Protein AF-A0A7D3XJQ1-F1 (afdb_monomer)

Nearest PDB structures (foldseek):
  5xg2-assembly1_A  TM=2.281E-01  e=7.716E+00  Pyrococcus yayanosii CH1

Organism: NCBI:txid2590900

Foldseek 3Di:
DDDDAVVNLLVVCVVVVLAPLSVLLSVLVVLVVCLVVVVPDDPVCVVCNVVSVVVNVVSQVVNVVVQVVL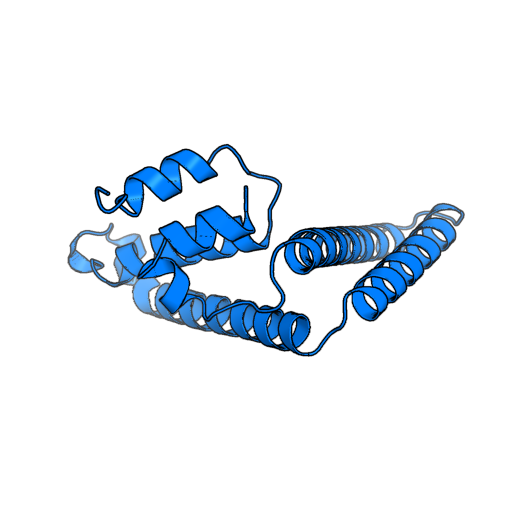LPDALVNLVVVLVVLVVVLVVLVPDDDDPVSVVVNVVSVVVSSVSVNSSLLCVQDNGDDGSVVCNVVVVVVVSSVD

Mean predicted aligned error: 6.68 Å

Sequence (146 aa):
MGKIKFDEVIKLFSTYNDRFLVHHLLEYAELKEKVERANEQSFYFQMGLENHKKRLRVMKLTFEKTRRYFNHSTLDDLISKSASIKETMEIKKAGEFNMISRISYYFLKSDFLYHKQLIKLKSKTSELQSIDYYLEHPEELLKIIE

pLDDT: mean 86.26, std 12.9, range [36.31, 97.81]

Solvent-accessible surface area (backbone atoms only — not compar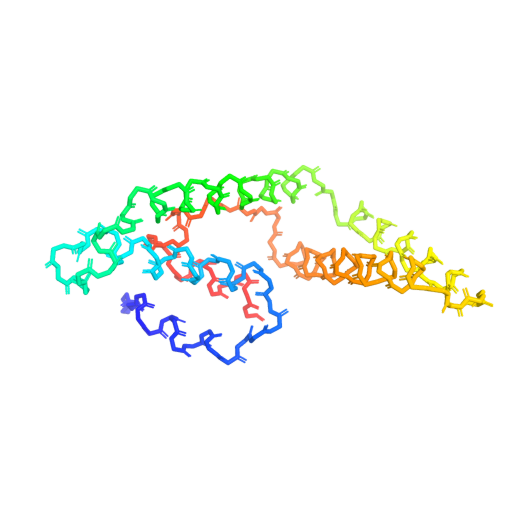able to full-atom values): 8376 Å² total; per-residue (Å²): 133,83,83,80,51,69,70,59,52,50,61,66,46,71,78,50,81,88,38,68,69,59,51,52,53,49,55,47,49,57,52,48,53,50,62,76,43,34,91,81,46,56,70,69,54,50,76,38,41,69,60,52,54,50,49,50,51,50,52,53,52,53,51,52,51,51,30,52,52,50,50,74,46,54,64,66,56,38,50,53,50,30,50,55,43,49,53,55,48,53,58,59,65,76,49,85,79,46,73,68,53,49,53,53,46,52,53,47,51,51,52,33,52,51,34,52,50,50,42,61,34,50,78,67,35,80,65,62,75,57,77,66,54,39,70,79,37,50,71,63,49,47,72,54,64,112

Structure (mmCIF, N/CA/C/O backbone):
data_AF-A0A7D3XJQ1-F1
#
_entry.id   AF-A0A7D3XJQ1-F1
#
loop_
_atom_site.group_PDB
_atom_site.id
_atom_site.type_symbol
_atom_site.label_atom_id
_atom_site.label_alt_id
_atom_site.label_comp_id
_atom_site.label_asym_id
_atom_site.label_entity_id
_atom_site.label_seq_id
_atom_site.pdbx_PDB_ins_code
_atom_site.Cartn_x
_atom_site.Cartn_y
_atom_site.Cartn_z
_atom_site.occupancy
_atom_site.B_iso_or_equiv
_atom_site.auth_seq_id
_atom_site.auth_comp_id
_atom_site.auth_asym_id
_atom_site.auth_atom_id
_atom_site.pdbx_PDB_model_num
ATOM 1 N N . MET A 1 1 ? -17.386 -21.685 8.317 1.00 36.31 1 MET A N 1
ATOM 2 C CA . MET A 1 1 ? -16.050 -21.049 8.351 1.00 36.31 1 MET A CA 1
ATOM 3 C C . MET A 1 1 ? -16.085 -19.969 9.418 1.00 36.31 1 MET A C 1
ATOM 5 O O . MET A 1 1 ? -16.971 -19.127 9.357 1.00 36.31 1 MET A O 1
ATOM 9 N N . GLY A 1 2 ? -15.240 -20.065 10.447 1.00 46.22 2 GLY A N 1
ATOM 10 C CA . GLY A 1 2 ? -15.196 -19.068 11.522 1.00 46.22 2 GLY A CA 1
ATOM 11 C C . GLY A 1 2 ? -14.669 -17.735 10.993 1.00 46.22 2 GLY A C 1
ATOM 12 O O . GLY A 1 2 ? -13.713 -17.732 10.222 1.00 46.22 2 GLY A O 1
ATOM 13 N N . LYS A 1 3 ? -15.310 -16.620 11.366 1.00 45.84 3 LYS A N 1
ATOM 14 C CA . LYS A 1 3 ? -14.809 -15.275 11.058 1.00 45.84 3 LYS A CA 1
ATOM 15 C C . LYS A 1 3 ? -13.463 -15.094 11.757 1.00 45.84 3 LYS A C 1
ATOM 17 O O . LYS A 1 3 ? -13.418 -15.130 12.985 1.00 45.84 3 LYS A O 1
ATOM 22 N N . ILE A 1 4 ? -12.399 -14.923 10.981 1.00 54.34 4 ILE A N 1
ATOM 23 C CA . ILE A 1 4 ? -11.072 -14.596 11.504 1.00 54.34 4 ILE A CA 1
ATOM 24 C C . ILE A 1 4 ? -11.160 -13.194 12.112 1.00 54.34 4 ILE A C 1
ATOM 26 O O . ILE A 1 4 ? -11.686 -12.273 11.481 1.00 54.34 4 ILE A O 1
ATOM 30 N N . LYS A 1 5 ? -10.693 -13.024 13.351 1.00 66.69 5 LYS A N 1
ATOM 31 C CA . LYS A 1 5 ? -10.684 -11.701 13.992 1.00 66.69 5 LYS A CA 1
ATOM 32 C C . LYS A 1 5 ? -9.538 -10.862 13.434 1.00 66.69 5 LYS A C 1
ATOM 34 O O . LYS A 1 5 ? -8.463 -11.384 13.153 1.00 66.69 5 LYS A O 1
ATOM 39 N N . PHE A 1 6 ? -9.737 -9.550 13.334 1.00 61.53 6 PHE A N 1
ATOM 40 C CA . PHE A 1 6 ? -8.711 -8.624 12.846 1.00 61.53 6 PHE A CA 1
ATOM 41 C C . PHE A 1 6 ? -7.379 -8.744 13.623 1.00 61.53 6 PHE A C 1
ATOM 43 O O . PHE A 1 6 ? -6.303 -8.687 13.037 1.00 61.53 6 PHE A O 1
ATOM 50 N N . ASP A 1 7 ? -7.437 -9.058 14.918 1.00 63.66 7 ASP A N 1
ATOM 51 C CA . ASP A 1 7 ? -6.250 -9.295 15.755 1.00 63.66 7 ASP A CA 1
ATOM 52 C C . ASP A 1 7 ? -5.437 -10.535 15.343 1.00 63.66 7 ASP A C 1
ATOM 54 O O . ASP A 1 7 ? -4.209 -10.561 15.453 1.00 63.66 7 ASP A O 1
ATOM 58 N N . GLU A 1 8 ? -6.106 -11.581 14.851 1.00 64.50 8 GLU A N 1
ATOM 59 C CA . GLU A 1 8 ? -5.455 -12.793 14.334 1.00 64.50 8 GLU A CA 1
ATOM 60 C C . GLU A 1 8 ? -4.768 -12.502 12.993 1.00 64.50 8 GLU A C 1
ATOM 62 O O . GLU A 1 8 ? -3.682 -13.012 12.713 1.00 64.50 8 GLU A O 1
ATOM 67 N N . VAL A 1 9 ? -5.360 -11.599 12.213 1.00 62.81 9 VAL A N 1
ATOM 68 C CA . VAL A 1 9 ? -4.862 -11.108 10.924 1.00 62.81 9 VAL A CA 1
ATOM 69 C C . VAL A 1 9 ? -3.619 -10.230 11.130 1.00 62.81 9 VAL A C 1
ATOM 71 O O . VAL A 1 9 ? -2.608 -10.430 10.457 1.00 62.81 9 VAL A O 1
ATOM 74 N N . ILE A 1 10 ? -3.623 -9.340 12.131 1.00 62.72 10 ILE A N 1
ATOM 75 C CA . ILE A 1 10 ? -2.442 -8.550 12.533 1.00 62.72 10 ILE A CA 1
ATOM 76 C C . ILE A 1 10 ? -1.269 -9.468 12.907 1.00 62.72 10 ILE A C 1
ATOM 78 O O . ILE A 1 10 ? -0.142 -9.257 12.446 1.00 62.72 10 ILE A O 1
ATOM 82 N N . LYS A 1 11 ? -1.518 -10.515 13.709 1.00 65.00 11 LYS A N 1
ATOM 83 C CA . LYS A 1 11 ? -0.477 -11.485 14.095 1.00 65.00 11 LYS A CA 1
ATOM 84 C C . LYS A 1 11 ? 0.103 -12.216 12.886 1.00 65.00 11 LYS A C 1
ATOM 86 O O . LYS A 1 11 ? 1.326 -12.277 12.768 1.00 65.00 11 LYS A O 1
ATOM 91 N N . LEU A 1 12 ? -0.745 -12.695 11.973 1.00 61.16 12 LEU A N 1
ATOM 92 C CA . LEU A 1 12 ? -0.331 -13.338 10.717 1.00 61.16 12 LEU A CA 1
ATOM 93 C C . LEU A 1 12 ? 0.512 -12.416 9.821 1.00 61.16 12 LEU A C 1
ATOM 95 O O . LEU A 1 12 ? 1.405 -12.884 9.113 1.00 61.16 12 LEU A O 1
ATOM 99 N N . PHE A 1 13 ? 0.269 -11.105 9.857 1.00 60.38 13 PHE A N 1
ATOM 100 C CA . PHE A 1 13 ? 0.966 -10.150 8.997 1.00 60.38 13 PHE A CA 1
ATOM 101 C C . PHE A 1 13 ? 2.228 -9.518 9.584 1.00 60.38 13 PHE A C 1
ATOM 103 O O . PHE A 1 13 ? 3.053 -9.029 8.811 1.00 60.38 13 PHE A O 1
ATOM 110 N N . SER A 1 14 ? 2.450 -9.599 10.899 1.00 56.44 14 SER A N 1
ATOM 111 C CA . SER A 1 14 ? 3.728 -9.213 11.529 1.00 56.44 14 SER A CA 1
ATOM 112 C C . SER A 1 14 ? 4.941 -9.965 10.948 1.00 56.44 14 SER A C 1
ATOM 114 O O . SER A 1 14 ? 6.064 -9.466 10.962 1.00 56.44 14 SER A O 1
ATOM 116 N N . THR A 1 15 ? 4.699 -11.126 10.333 1.00 53.78 15 THR A N 1
ATOM 117 C CA . THR A 1 15 ? 5.671 -11.940 9.591 1.00 53.78 15 THR A CA 1
ATOM 118 C C . THR A 1 15 ? 5.915 -11.503 8.136 1.00 53.78 15 THR A C 1
ATOM 120 O O . THR A 1 15 ? 6.868 -11.973 7.520 1.00 53.78 15 THR A O 1
ATOM 123 N N . TYR A 1 16 ? 5.116 -10.589 7.569 1.00 53.72 16 TYR A N 1
ATOM 124 C CA . TYR A 1 16 ? 5.172 -10.169 6.155 1.00 53.72 16 TYR A CA 1
ATOM 125 C C . TYR A 1 16 ? 5.683 -8.728 5.961 1.00 53.72 16 TYR A C 1
ATOM 127 O O . TYR A 1 16 ? 5.152 -7.972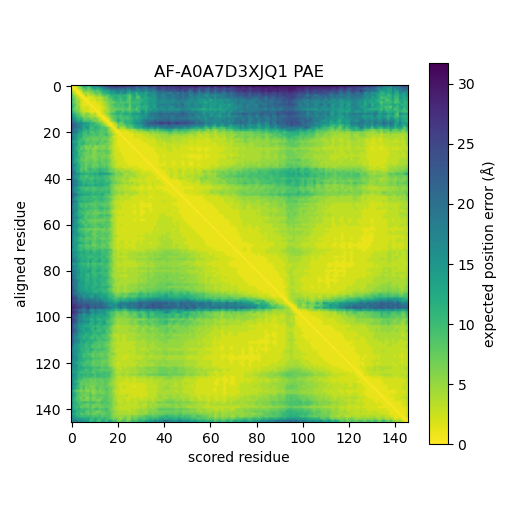 5.142 1.00 53.72 16 TYR A O 1
ATOM 135 N N . ASN A 1 17 ? 6.757 -8.370 6.674 1.00 50.06 17 ASN A N 1
ATOM 136 C CA . ASN A 1 17 ? 7.377 -7.032 6.708 1.00 50.06 17 ASN A CA 1
ATOM 137 C C . ASN A 1 17 ? 7.719 -6.408 5.335 1.00 50.06 17 ASN A C 1
ATOM 139 O O . ASN A 1 17 ? 7.874 -5.195 5.235 1.00 50.06 17 ASN A O 1
ATOM 143 N N . ASP A 1 18 ? 7.799 -7.198 4.262 1.00 54.91 18 ASP A N 1
ATOM 144 C CA . ASP A 1 18 ? 8.206 -6.718 2.934 1.00 54.91 18 ASP A CA 1
ATOM 145 C C . ASP A 1 18 ? 7.077 -6.121 2.077 1.00 54.91 18 ASP A C 1
ATOM 147 O O . ASP A 1 18 ? 7.322 -5.694 0.945 1.00 54.91 18 ASP A O 1
ATOM 151 N N . ARG A 1 19 ? 5.827 -6.085 2.561 1.00 69.38 19 ARG A N 1
ATOM 152 C CA . ARG A 1 19 ? 4.685 -5.608 1.761 1.00 69.38 19 ARG A CA 1
ATOM 153 C C . ARG A 1 19 ? 4.168 -4.257 2.248 1.00 69.38 19 ARG A C 1
ATOM 155 O O . ARG A 1 19 ? 3.399 -4.173 3.199 1.00 69.38 19 ARG A O 1
ATOM 162 N N . PHE A 1 20 ? 4.518 -3.209 1.510 1.00 73.62 20 PHE A N 1
ATOM 163 C CA . PHE A 1 20 ? 4.135 -1.813 1.719 1.00 73.62 20 PHE A CA 1
ATOM 164 C C . PHE A 1 20 ? 2.624 -1.635 1.896 1.00 73.62 20 PHE A C 1
ATOM 166 O O . PHE A 1 20 ? 2.199 -0.953 2.825 1.00 73.62 20 PHE A O 1
ATOM 173 N N . LEU A 1 21 ? 1.812 -2.271 1.042 1.00 75.38 21 LEU A N 1
ATOM 174 C CA . LEU A 1 21 ? 0.350 -2.153 1.100 1.00 75.38 21 LEU A CA 1
ATOM 175 C C . LEU A 1 21 ? -0.253 -2.812 2.345 1.00 75.38 21 LEU A C 1
ATOM 177 O O . LEU A 1 21 ? -1.147 -2.244 2.964 1.00 75.38 21 LEU A O 1
ATOM 181 N N . VAL A 1 22 ? 0.266 -3.978 2.730 1.00 78.50 22 VAL A N 1
ATOM 182 C CA . VAL A 1 22 ? -0.177 -4.706 3.930 1.00 78.50 22 VAL A CA 1
ATOM 183 C C . VAL A 1 22 ? 0.201 -3.922 5.174 1.00 78.50 22 VAL A C 1
ATOM 185 O O . VAL A 1 22 ? -0.630 -3.698 6.044 1.00 78.50 22 VAL A O 1
ATOM 188 N N . HIS A 1 23 ? 1.433 -3.424 5.210 1.00 80.75 23 HIS A N 1
ATOM 189 C CA . HIS A 1 23 ? 1.905 -2.567 6.282 1.00 80.75 23 HIS A CA 1
ATOM 190 C C . HIS A 1 23 ? 1.045 -1.299 6.420 1.00 80.75 23 HIS A C 1
ATOM 192 O O . HIS A 1 23 ? 0.597 -0.989 7.517 1.00 80.75 23 HIS A O 1
ATOM 198 N N . HIS A 1 24 ? 0.712 -0.625 5.312 1.00 83.19 24 HIS A N 1
ATOM 199 C CA . HIS A 1 24 ? -0.175 0.547 5.331 1.00 83.19 24 HIS A CA 1
ATOM 200 C C . HIS A 1 24 ? -1.576 0.236 5.871 1.00 83.19 24 HIS A C 1
ATOM 202 O O . HIS A 1 24 ? -2.141 1.050 6.599 1.00 83.19 24 HIS A O 1
ATOM 208 N N . LEU A 1 25 ? -2.135 -0.923 5.516 1.00 85.38 25 LEU A N 1
ATOM 209 C CA . LEU A 1 25 ? -3.427 -1.391 6.019 1.00 85.38 25 LEU A CA 1
ATOM 210 C C . LEU A 1 25 ? -3.392 -1.646 7.529 1.00 85.38 25 LEU A C 1
ATOM 212 O O . LEU A 1 25 ? -4.280 -1.184 8.242 1.00 85.38 25 LEU A O 1
ATOM 216 N N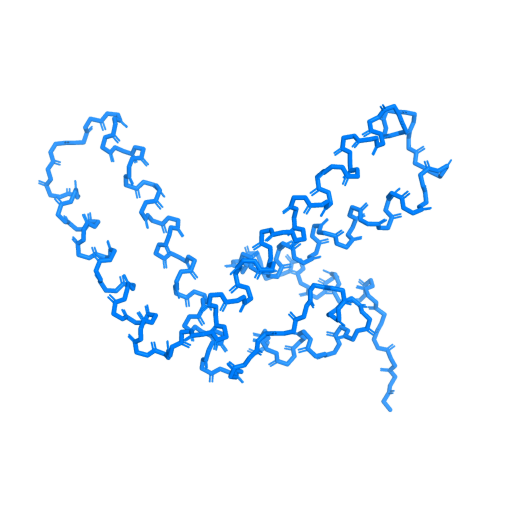 . LEU A 1 26 ? -2.353 -2.325 8.016 1.00 83.69 26 LEU A N 1
ATOM 217 C CA . LEU A 1 26 ? -2.175 -2.609 9.442 1.00 83.69 26 LEU A CA 1
ATOM 218 C C . LEU A 1 26 ? -1.983 -1.338 10.260 1.00 83.69 26 LEU A C 1
ATOM 220 O O . LEU A 1 26 ? -2.687 -1.140 11.246 1.00 83.69 26 LEU A O 1
ATOM 224 N N . GLU A 1 27 ? -1.078 -0.455 9.828 1.00 88.19 27 GLU A N 1
ATOM 225 C CA . GLU A 1 27 ? -0.860 0.819 10.512 1.00 88.19 27 GLU A CA 1
ATOM 226 C C . GLU A 1 27 ? -2.144 1.656 10.543 1.00 88.19 27 GLU A C 1
ATOM 228 O O . GLU A 1 27 ? -2.428 2.335 11.531 1.00 88.19 27 GLU A O 1
ATOM 233 N N . TYR A 1 28 ? -2.918 1.639 9.450 1.00 91.12 28 TYR A N 1
ATOM 234 C CA . TYR A 1 28 ? -4.179 2.368 9.375 1.00 91.12 28 TYR A CA 1
ATOM 235 C C . TYR A 1 28 ? -5.184 1.819 10.379 1.00 91.12 28 TYR A C 1
ATOM 237 O O . TYR A 1 28 ? -5.808 2.595 11.099 1.00 91.12 28 TYR A O 1
ATOM 245 N N . ALA A 1 29 ? -5.322 0.498 10.444 1.00 88.00 29 ALA A N 1
ATOM 246 C CA . ALA A 1 29 ? -6.261 -0.155 11.335 1.00 88.00 29 ALA A CA 1
ATOM 247 C C . ALA A 1 29 ? -5.912 0.053 12.809 1.00 88.00 29 ALA A C 1
ATOM 249 O O . ALA A 1 29 ? -6.774 0.449 13.588 1.00 88.00 29 ALA A O 1
ATOM 250 N N . GLU A 1 30 ? -4.640 -0.132 13.169 1.00 89.75 30 GLU A N 1
ATOM 251 C CA . GLU A 1 30 ? -4.155 0.085 14.532 1.00 89.75 30 GLU A CA 1
ATOM 252 C C . GLU A 1 30 ? -4.397 1.536 14.964 1.00 89.75 30 GLU A C 1
ATOM 254 O O . GLU A 1 30 ? -4.886 1.809 16.062 1.00 89.75 30 GLU A O 1
ATOM 259 N N . LEU A 1 31 ? -4.096 2.498 14.087 1.00 92.50 31 LEU A N 1
ATOM 260 C CA . LEU A 1 31 ? -4.346 3.903 14.381 1.00 92.50 31 LEU A CA 1
ATOM 261 C C . LEU A 1 31 ? -5.848 4.216 14.451 1.00 92.50 31 LEU A C 1
ATOM 263 O O . LEU A 1 31 ? -6.247 5.040 15.273 1.00 92.50 31 LEU A O 1
ATOM 267 N N . LYS A 1 32 ? -6.675 3.580 13.611 1.00 93.00 32 LYS A N 1
ATOM 268 C CA . LYS A 1 32 ? -8.133 3.762 13.592 1.00 93.00 32 LYS A CA 1
ATOM 269 C C . LYS A 1 32 ? -8.738 3.286 14.907 1.00 93.00 32 LYS A C 1
ATOM 271 O O . LYS A 1 32 ? -9.439 4.066 15.544 1.00 93.00 32 LYS A O 1
ATOM 276 N N . GLU A 1 33 ? -8.365 2.094 15.368 1.00 90.75 33 GLU A N 1
ATOM 277 C CA . GLU A 1 33 ? -8.815 1.550 16.652 1.00 90.75 33 GLU A CA 1
ATOM 278 C C . GLU A 1 33 ? -8.411 2.457 17.825 1.00 90.75 33 GLU A C 1
ATOM 280 O O . GLU A 1 33 ? -9.251 2.818 18.651 1.00 90.75 33 GLU A O 1
ATOM 285 N N . LYS A 1 34 ? -7.147 2.903 17.877 1.00 91.69 34 LYS A N 1
ATOM 286 C CA . LYS A 1 34 ? -6.678 3.809 18.943 1.00 91.69 34 LYS A CA 1
ATOM 287 C C . LYS A 1 34 ? -7.418 5.148 18.944 1.00 91.69 34 LYS A C 1
ATOM 289 O O . LYS A 1 34 ? -7.655 5.716 20.007 1.00 91.69 34 LYS A O 1
ATOM 294 N N . VAL A 1 35 ? -7.781 5.669 17.770 1.00 94.06 35 VAL A N 1
ATOM 295 C CA . VAL A 1 35 ? -8.573 6.904 17.645 1.00 94.06 35 VAL A CA 1
ATOM 296 C C . VAL A 1 35 ? -10.029 6.686 18.065 1.00 94.06 35 VAL A C 1
ATOM 298 O O . VAL A 1 35 ? -10.600 7.567 18.705 1.00 94.06 35 VAL A O 1
ATOM 301 N N . GLU A 1 36 ? -10.628 5.542 17.738 1.00 92.56 36 GLU A N 1
ATOM 302 C CA . GLU A 1 36 ? -12.001 5.194 18.136 1.00 92.56 36 GLU A CA 1
ATOM 303 C C . GLU A 1 36 ? -12.121 4.968 19.650 1.00 92.56 36 GLU A C 1
ATOM 305 O O . GLU A 1 36 ? -13.108 5.383 20.255 1.00 92.56 36 GLU A O 1
ATOM 310 N N . ARG A 1 37 ? -11.081 4.407 20.279 1.00 93.12 37 ARG A N 1
ATOM 311 C CA . ARG A 1 37 ? -10.971 4.221 21.736 1.00 93.12 37 ARG A CA 1
ATOM 312 C C . ARG A 1 37 ? -10.073 5.263 22.401 1.00 93.12 37 ARG A C 1
ATOM 314 O O . ARG A 1 37 ? -9.310 4.943 23.311 1.00 93.12 37 ARG A O 1
ATOM 321 N N . ALA A 1 38 ? -10.117 6.515 21.938 1.00 91.81 38 ALA A N 1
ATOM 322 C CA . ALA A 1 38 ? -9.197 7.564 22.393 1.00 91.81 38 ALA A CA 1
ATOM 323 C C . ALA A 1 38 ? -9.221 7.792 23.918 1.00 91.81 38 ALA A C 1
ATOM 325 O O . ALA A 1 38 ? -8.181 8.065 24.516 1.00 91.81 38 ALA A O 1
ATOM 326 N N . ASN A 1 39 ? -10.385 7.642 24.555 1.00 91.06 39 ASN A N 1
ATOM 327 C CA . ASN A 1 39 ? -10.574 7.740 26.007 1.00 91.06 39 ASN A CA 1
ATOM 328 C C . ASN A 1 39 ? -9.808 6.667 26.802 1.00 91.06 39 ASN A C 1
ATOM 330 O O . ASN A 1 39 ? -9.483 6.896 27.963 1.00 91.06 39 ASN A O 1
ATOM 334 N N . GLU A 1 40 ? -9.498 5.531 26.179 1.00 93.88 40 GLU A N 1
ATOM 335 C CA . GLU A 1 40 ? -8.728 4.427 26.766 1.00 93.88 40 GLU A CA 1
ATOM 336 C C . GLU A 1 40 ? -7.220 4.542 26.473 1.00 93.88 40 GLU A C 1
ATOM 338 O O . GLU A 1 40 ? -6.421 3.761 26.986 1.00 93.88 40 GLU A O 1
ATOM 343 N N . GLN A 1 41 ? -6.808 5.511 25.645 1.00 94.25 41 GLN A N 1
ATOM 344 C CA . GLN A 1 41 ? -5.404 5.729 25.293 1.00 94.25 41 GLN A CA 1
ATOM 345 C C . GLN A 1 41 ? -4.672 6.621 26.302 1.00 94.25 41 GLN A C 1
ATOM 347 O O . GLN A 1 41 ? -5.271 7.296 27.139 1.00 94.25 41 GLN A O 1
ATOM 352 N N . SER A 1 42 ? -3.342 6.661 26.189 1.00 94.69 42 SER A N 1
ATOM 353 C CA . SER A 1 42 ? -2.498 7.512 27.029 1.00 94.69 42 SER A CA 1
ATOM 354 C C . SER A 1 42 ? -2.834 9.001 26.878 1.00 94.69 42 SER A C 1
ATOM 356 O O . SER A 1 42 ? -3.261 9.463 25.818 1.00 94.69 42 SER A O 1
ATOM 358 N N . PHE A 1 43 ? -2.549 9.781 27.925 1.00 94.88 43 PHE A N 1
ATOM 359 C CA . PHE A 1 43 ? -2.721 11.238 27.919 1.00 94.88 43 PHE A CA 1
ATOM 360 C C . PHE A 1 43 ? -2.074 11.904 26.691 1.00 94.88 43 PHE A C 1
ATOM 362 O O . PHE A 1 43 ? -2.692 12.728 26.021 1.00 94.88 43 PHE A O 1
ATOM 369 N N . TYR A 1 44 ? -0.851 11.498 26.333 1.00 94.00 44 TYR A N 1
ATOM 370 C CA . TYR A 1 44 ? -0.154 12.037 25.162 1.00 94.00 44 TYR A CA 1
ATOM 371 C C . TYR A 1 44 ? -0.853 11.709 23.840 1.00 94.00 44 TYR A C 1
ATOM 373 O O . TYR A 1 44 ? -0.875 12.548 22.940 1.00 94.00 44 TYR A O 1
ATOM 381 N N . PHE A 1 45 ? -1.448 10.521 23.720 1.00 94.94 45 PHE A N 1
ATOM 382 C CA . PHE A 1 45 ? -2.233 10.163 22.541 1.00 94.94 45 PHE A CA 1
ATOM 383 C C . PHE A 1 45 ? -3.486 11.039 22.428 1.00 94.94 45 PHE A C 1
ATOM 385 O O . PHE A 1 45 ? -3.780 11.564 21.355 1.00 94.94 45 PHE A O 1
ATOM 392 N N . GLN A 1 46 ? -4.190 11.257 23.542 1.00 93.94 46 GLN A N 1
ATOM 393 C CA . GLN A 1 46 ? -5.370 12.126 23.589 1.00 93.94 46 GLN A CA 1
ATOM 394 C C . GLN A 1 46 ? -5.028 13.571 23.204 1.00 93.94 46 GLN A C 1
ATOM 396 O O . GLN A 1 46 ? -5.715 14.167 22.375 1.00 93.94 46 GLN A O 1
ATOM 401 N N . MET A 1 47 ? -3.914 14.107 23.711 1.00 94.88 47 MET A N 1
ATOM 402 C CA . MET A 1 47 ? -3.400 15.428 23.319 1.00 94.88 47 MET A CA 1
ATOM 403 C C . MET A 1 47 ? -3.085 15.516 21.816 1.00 94.88 47 MET A C 1
ATOM 405 O O . MET A 1 47 ? -3.246 16.568 21.198 1.00 94.88 47 MET A O 1
ATOM 409 N N . GLY A 1 48 ? -2.655 14.407 21.209 1.00 95.81 48 GLY A N 1
ATOM 410 C CA . GLY A 1 48 ? -2.358 14.288 19.782 1.00 95.81 48 GLY A CA 1
ATOM 411 C C . GLY A 1 48 ? -3.546 13.908 18.892 1.00 95.81 48 GLY A C 1
ATOM 412 O O . GLY A 1 48 ? -3.352 13.743 17.685 1.00 95.81 48 GLY A O 1
ATOM 413 N N . LEU A 1 49 ? -4.763 13.764 19.431 1.00 95.31 49 LEU A N 1
ATOM 414 C CA . LEU A 1 49 ? -5.894 13.127 18.742 1.00 95.31 49 LEU A CA 1
ATOM 415 C C . LEU A 1 49 ? -6.207 13.741 17.370 1.00 95.31 49 LEU A C 1
ATOM 417 O O . LEU A 1 49 ? -6.415 13.020 16.394 1.00 95.31 49 LEU A O 1
ATOM 421 N N . GLU A 1 50 ? -6.184 15.068 17.252 1.00 96.19 50 GLU A N 1
ATOM 422 C CA . GLU A 1 50 ? -6.440 15.740 15.972 1.00 96.19 50 GLU A CA 1
ATOM 423 C C . GLU A 1 50 ? -5.344 15.473 14.931 1.00 96.19 50 GLU A C 1
ATOM 425 O O . GLU A 1 50 ? -5.630 15.323 13.739 1.00 96.19 50 GLU A O 1
ATOM 430 N N . ASN A 1 51 ? -4.089 15.332 15.363 1.00 96.75 51 ASN A N 1
ATOM 431 C CA . ASN A 1 51 ? -2.995 14.931 14.481 1.00 96.75 51 ASN A CA 1
ATOM 432 C C . ASN A 1 51 ? -3.133 13.463 14.062 1.00 96.75 51 ASN A C 1
ATOM 434 O O . ASN A 1 51 ? -2.920 13.144 12.891 1.00 96.75 51 ASN A O 1
ATOM 438 N N . HIS A 1 52 ? -3.571 12.584 14.965 1.00 95.94 52 HIS A N 1
ATOM 439 C CA . HIS A 1 52 ? -3.871 11.186 14.646 1.00 95.94 52 HIS A CA 1
ATOM 440 C C . HIS A 1 52 ? -5.019 11.063 13.630 1.00 95.94 52 HIS A C 1
ATOM 442 O O . HIS A 1 52 ? -4.864 10.382 12.615 1.00 95.94 52 HIS A O 1
ATOM 448 N N . LYS A 1 53 ? -6.116 11.813 13.800 1.00 95.81 53 LYS A N 1
ATOM 449 C CA . LYS A 1 53 ? -7.215 11.889 12.816 1.00 95.81 53 LYS A CA 1
ATOM 450 C C . LYS A 1 53 ? -6.756 12.432 11.460 1.00 95.81 53 LYS A C 1
ATOM 452 O O . LYS A 1 53 ? -7.192 11.953 10.411 1.00 95.81 53 LYS A O 1
ATOM 457 N N . LYS A 1 54 ? -5.875 13.440 11.441 1.00 96.94 54 LYS A N 1
ATOM 458 C CA . LYS A 1 54 ? -5.251 13.931 10.196 1.00 96.94 54 LYS A CA 1
ATOM 459 C C . LYS A 1 54 ? -4.407 12.842 9.536 1.00 96.94 54 LYS A C 1
ATOM 461 O O . LYS A 1 54 ? -4.565 12.623 8.337 1.00 96.94 54 LYS A O 1
ATOM 466 N N . ARG A 1 55 ? -3.578 12.126 10.302 1.00 95.06 55 ARG A N 1
ATOM 467 C CA . ARG A 1 55 ? -2.776 11.000 9.800 1.00 95.06 55 ARG A CA 1
ATOM 468 C C . ARG A 1 55 ? -3.665 9.909 9.196 1.00 95.06 55 ARG A C 1
ATOM 470 O O . ARG A 1 55 ? -3.397 9.508 8.070 1.00 95.06 55 ARG A O 1
ATOM 477 N N . LEU A 1 56 ? -4.767 9.524 9.848 1.00 94.94 56 LEU A N 1
ATOM 478 C CA . LEU A 1 56 ? -5.741 8.572 9.288 1.00 94.94 56 LEU A CA 1
ATOM 479 C C . LEU A 1 56 ? -6.299 9.025 7.936 1.00 94.94 56 LEU A C 1
ATOM 481 O O . LEU A 1 56 ? -6.349 8.238 6.991 1.00 94.94 56 LEU A O 1
ATOM 485 N N . ARG A 1 57 ? -6.680 10.304 7.813 1.00 95.25 57 ARG A N 1
ATOM 486 C CA . ARG A 1 57 ? -7.150 10.861 6.534 1.00 95.25 57 ARG A CA 1
ATOM 487 C C . ARG A 1 57 ? -6.076 10.791 5.453 1.00 95.25 57 ARG A C 1
ATOM 489 O O . ARG A 1 57 ? -6.381 10.391 4.334 1.00 95.25 57 ARG A O 1
ATOM 496 N N . VAL A 1 58 ? -4.834 11.147 5.780 1.00 94.38 58 VAL A N 1
ATOM 497 C CA . VAL A 1 58 ? -3.707 11.070 4.838 1.00 94.38 58 VAL A CA 1
ATOM 498 C C . VAL A 1 58 ? -3.467 9.628 4.398 1.00 94.38 58 VAL A C 1
ATOM 500 O O . VAL A 1 58 ? -3.370 9.381 3.201 1.00 94.38 58 VAL A O 1
ATOM 503 N N . MET A 1 59 ? -3.443 8.671 5.326 1.00 92.88 59 MET A N 1
ATOM 504 C CA . MET A 1 59 ? -3.249 7.250 5.015 1.00 92.88 59 MET A CA 1
ATOM 505 C C . MET A 1 59 ? -4.355 6.713 4.104 1.00 92.88 59 MET A C 1
ATOM 507 O O . MET A 1 59 ? -4.055 6.095 3.083 1.00 92.88 59 MET A O 1
ATOM 511 N N . LYS A 1 60 ? -5.621 7.032 4.405 1.00 93.75 60 LYS A N 1
ATOM 512 C CA . LYS A 1 60 ? -6.765 6.671 3.556 1.00 93.75 60 LYS A CA 1
ATOM 513 C C . LYS A 1 60 ? -6.638 7.263 2.152 1.00 93.75 60 LYS A C 1
ATOM 515 O O . LYS A 1 60 ? -6.827 6.553 1.170 1.00 93.75 60 LYS A O 1
ATOM 520 N N . LEU A 1 61 ? -6.269 8.540 2.035 1.00 94.12 61 LEU A N 1
ATOM 521 C CA . LEU A 1 61 ? -6.062 9.191 0.736 1.00 94.12 61 LEU A CA 1
ATOM 522 C C . LEU A 1 61 ? -4.898 8.576 -0.050 1.00 94.12 61 LEU A C 1
ATOM 524 O O . LEU A 1 61 ? -5.011 8.406 -1.262 1.00 94.12 61 LEU A O 1
ATOM 528 N N . THR A 1 62 ? -3.790 8.248 0.613 1.00 91.50 62 THR A N 1
ATOM 529 C CA . THR A 1 62 ? -2.640 7.584 -0.015 1.00 91.50 62 THR A CA 1
ATOM 530 C C . THR A 1 62 ? -3.031 6.209 -0.541 1.00 91.50 62 THR A C 1
ATOM 532 O O . THR A 1 62 ? -2.775 5.913 -1.707 1.00 91.50 62 THR A O 1
ATOM 535 N N . PHE A 1 63 ? -3.728 5.409 0.268 1.00 92.44 63 PHE A N 1
ATOM 536 C CA . PHE A 1 63 ? -4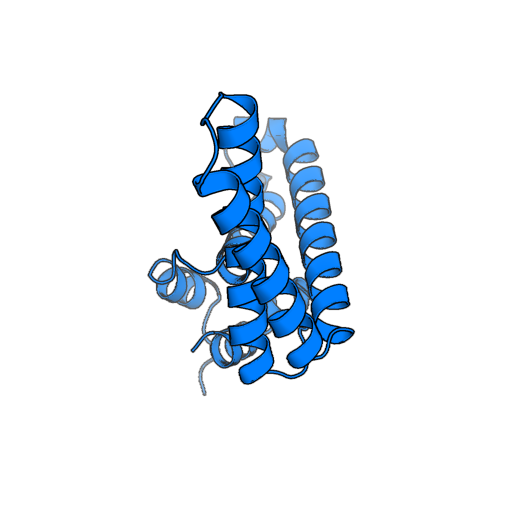.220 4.105 -0.161 1.00 92.44 63 PHE A CA 1
ATOM 537 C C . PHE A 1 63 ? -5.183 4.226 -1.346 1.00 92.44 63 PHE A C 1
ATOM 539 O O . PHE A 1 63 ? -5.036 3.512 -2.332 1.00 92.44 63 PHE A O 1
ATOM 546 N N . GLU A 1 64 ? -6.123 5.174 -1.309 1.00 94.25 64 GLU A N 1
ATOM 547 C CA . GLU A 1 64 ? -7.059 5.407 -2.414 1.00 94.25 64 GLU A CA 1
ATOM 548 C C . GLU A 1 64 ? -6.360 5.829 -3.712 1.00 94.25 64 GLU A C 1
ATOM 550 O O . GLU A 1 64 ? -6.774 5.416 -4.796 1.00 94.25 64 GLU A O 1
ATOM 555 N N . LYS A 1 65 ? -5.275 6.609 -3.634 1.00 94.06 65 LYS A N 1
ATOM 556 C CA . LYS A 1 65 ? -4.445 6.918 -4.809 1.00 94.06 65 LYS A CA 1
ATOM 557 C C . LYS A 1 65 ? -3.809 5.654 -5.381 1.00 94.06 65 LYS A C 1
ATOM 559 O O . LYS A 1 65 ? -3.899 5.439 -6.588 1.00 94.06 65 LYS A O 1
ATOM 564 N N . THR A 1 66 ? -3.227 4.806 -4.532 1.00 93.25 66 THR A N 1
ATOM 565 C CA . THR A 1 66 ? -2.667 3.515 -4.955 1.00 93.25 66 THR A CA 1
ATOM 566 C C . THR A 1 66 ? -3.736 2.606 -5.552 1.00 93.25 66 THR A C 1
ATOM 568 O O . THR A 1 66 ? -3.519 2.065 -6.631 1.00 93.25 66 THR A O 1
ATOM 571 N N . ARG A 1 67 ? -4.907 2.493 -4.918 1.00 94.44 67 ARG A N 1
ATOM 572 C CA . ARG A 1 67 ? -6.051 1.717 -5.412 1.00 94.44 67 ARG A CA 1
ATOM 573 C C . ARG A 1 67 ? -6.479 2.172 -6.800 1.00 94.44 67 ARG A C 1
ATOM 575 O O . ARG A 1 67 ? -6.599 1.355 -7.704 1.00 94.44 67 ARG A O 1
ATOM 582 N N . ARG A 1 68 ? -6.674 3.480 -6.994 1.00 96.75 68 ARG A N 1
ATOM 583 C CA . ARG A 1 68 ? -7.051 4.033 -8.303 1.00 96.75 68 ARG A CA 1
ATOM 584 C C . ARG A 1 68 ? -5.983 3.756 -9.346 1.00 96.75 68 ARG A C 1
ATOM 586 O O . ARG A 1 68 ? -6.328 3.277 -10.419 1.00 96.75 68 ARG A O 1
ATOM 593 N N . TYR A 1 69 ? -4.718 4.020 -9.028 1.00 95.94 69 TYR A N 1
ATOM 594 C CA . TYR A 1 69 ? -3.611 3.745 -9.938 1.00 95.94 69 TYR A CA 1
ATOM 595 C C . TYR A 1 69 ? -3.557 2.262 -10.323 1.00 95.94 69 TYR A C 1
ATOM 597 O O . TYR A 1 69 ? -3.498 1.941 -11.505 1.00 95.94 69 TYR A O 1
ATOM 605 N N . PHE A 1 70 ? -3.672 1.363 -9.345 1.00 95.56 70 PHE A N 1
ATOM 606 C CA . PHE A 1 70 ? -3.693 -0.078 -9.566 1.00 95.56 70 PHE A CA 1
ATOM 607 C C . PHE A 1 70 ? -4.871 -0.510 -10.438 1.00 95.56 70 PHE A C 1
ATOM 609 O O . PHE A 1 70 ? -4.667 -1.260 -11.385 1.00 95.56 70 PHE A O 1
ATOM 616 N N . ASN A 1 71 ? -6.090 -0.049 -10.146 1.00 97.06 71 ASN A N 1
ATOM 617 C CA . ASN A 1 71 ? -7.294 -0.474 -10.867 1.00 97.06 71 ASN A CA 1
ATOM 618 C C . ASN A 1 71 ? -7.308 0.039 -12.317 1.00 97.06 71 ASN A C 1
ATOM 620 O O . ASN A 1 71 ? -7.808 -0.663 -13.186 1.00 97.06 71 ASN A O 1
ATOM 624 N N . HIS A 1 72 ? -6.729 1.215 -12.589 1.00 97.81 72 HIS A N 1
ATOM 625 C CA . HIS A 1 72 ? -6.653 1.775 -13.946 1.00 97.81 72 HIS A CA 1
ATOM 626 C C . HIS A 1 72 ? -5.453 1.272 -14.756 1.00 97.81 72 HIS A C 1
ATOM 628 O O . HIS A 1 72 ? -5.493 1.333 -15.980 1.00 97.81 72 HIS A O 1
ATOM 634 N N . SER A 1 73 ? -4.390 0.804 -14.100 1.00 97.12 73 SER A N 1
ATOM 635 C CA . SER A 1 73 ? -3.209 0.278 -14.790 1.00 97.12 73 SER A CA 1
ATOM 636 C C . SER A 1 73 ? -3.410 -1.182 -15.185 1.00 97.12 73 SER A C 1
ATOM 638 O O . SER A 1 73 ? -3.991 -1.977 -14.437 1.00 97.12 73 SER A O 1
ATOM 640 N N . THR A 1 74 ? -2.864 -1.564 -16.332 1.00 96.62 74 THR A N 1
ATOM 641 C CA . THR A 1 74 ? -2.695 -2.965 -16.724 1.00 96.62 74 THR A CA 1
ATOM 642 C C . THR A 1 74 ? -1.443 -3.564 -16.075 1.00 96.62 74 THR A C 1
ATOM 644 O O . THR A 1 74 ? -0.617 -2.857 -15.490 1.00 96.62 74 THR A O 1
ATOM 647 N N . LEU A 1 75 ? -1.287 -4.889 -16.151 1.00 95.69 75 LEU A N 1
ATOM 648 C CA . LEU A 1 75 ? -0.056 -5.546 -15.703 1.00 95.69 75 LEU A CA 1
ATOM 649 C C . LEU A 1 75 ? 1.158 -5.068 -16.518 1.00 95.69 75 LEU A C 1
ATOM 651 O O . LEU A 1 75 ? 2.211 -4.797 -15.939 1.00 95.69 75 LEU A O 1
ATOM 655 N N . ASP A 1 76 ? 0.987 -4.899 -17.830 1.00 96.94 76 ASP A N 1
ATOM 656 C CA . ASP A 1 76 ? 2.042 -4.448 -18.739 1.00 96.94 76 ASP A CA 1
ATOM 657 C C . ASP A 1 76 ? 2.476 -3.005 -18.453 1.00 96.94 76 ASP A C 1
ATOM 659 O O . ASP A 1 76 ? 3.675 -2.713 -18.479 1.00 96.94 76 ASP A O 1
ATOM 663 N N . ASP A 1 77 ? 1.541 -2.120 -18.084 1.00 97.19 77 ASP A N 1
ATOM 664 C CA . ASP A 1 77 ? 1.861 -0.750 -17.654 1.00 97.19 77 ASP A CA 1
ATOM 665 C C . ASP A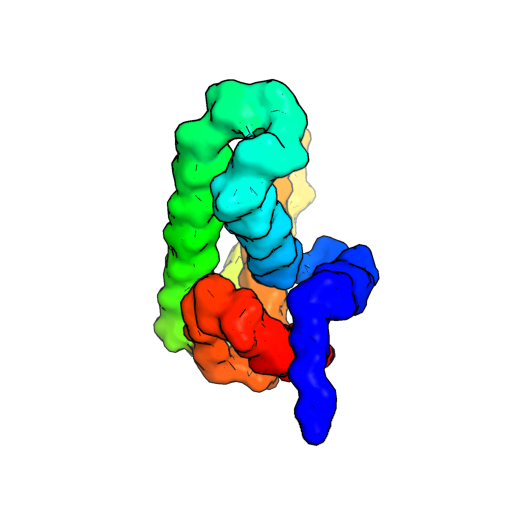 1 77 ? 2.791 -0.760 -16.435 1.00 97.19 77 ASP A C 1
ATOM 667 O O . ASP A 1 77 ? 3.805 -0.053 -16.390 1.00 97.19 77 ASP A O 1
ATOM 671 N N . LEU A 1 78 ? 2.472 -1.596 -15.442 1.00 96.69 78 LEU A N 1
ATOM 672 C CA . LEU A 1 78 ? 3.250 -1.711 -14.209 1.00 96.69 78 LEU A CA 1
ATOM 673 C C . LEU A 1 78 ? 4.639 -2.314 -14.469 1.00 96.69 78 LEU A C 1
ATOM 675 O O . LEU A 1 78 ? 5.628 -1.828 -13.911 1.00 96.69 78 LEU A O 1
ATOM 679 N N . ILE A 1 79 ? 4.731 -3.338 -15.326 1.00 97.12 79 ILE A N 1
ATOM 680 C CA . ILE A 1 79 ? 6.005 -3.952 -15.739 1.00 97.12 79 ILE A CA 1
ATOM 681 C C . ILE A 1 79 ? 6.872 -2.928 -16.471 1.00 97.12 79 ILE A C 1
ATOM 683 O O . ILE A 1 79 ? 8.036 -2.743 -16.108 1.00 97.12 79 ILE A O 1
ATOM 687 N N . SER A 1 80 ? 6.300 -2.220 -17.444 1.00 97.69 80 SER A N 1
ATOM 688 C CA . SER A 1 80 ? 7.001 -1.204 -18.234 1.00 97.69 80 SER A CA 1
ATOM 689 C C . SER A 1 80 ? 7.529 -0.079 -17.346 1.00 97.69 80 SER A C 1
ATOM 691 O O . SER A 1 80 ? 8.696 0.313 -17.442 1.00 97.69 80 SER A O 1
ATOM 693 N N . LYS A 1 81 ? 6.710 0.392 -16.397 1.00 97.00 81 LYS A N 1
ATOM 694 C CA . LYS A 1 81 ? 7.121 1.408 -15.424 1.00 97.00 81 LYS A CA 1
ATOM 695 C C . LYS A 1 81 ? 8.246 0.911 -14.515 1.00 97.00 81 LYS A C 1
ATOM 697 O O . LYS A 1 81 ? 9.226 1.627 -14.311 1.00 97.00 81 LYS A O 1
ATOM 702 N N . SER A 1 82 ? 8.148 -0.320 -14.012 1.00 96.62 82 SER A N 1
ATOM 703 C CA . SER A 1 82 ? 9.191 -0.943 -13.187 1.00 96.62 82 SER A CA 1
ATOM 704 C C . SER A 1 82 ? 10.517 -1.092 -13.945 1.00 96.62 82 SER A C 1
ATOM 706 O O . SER A 1 82 ? 11.577 -0.805 -13.382 1.00 96.62 82 SER A O 1
ATOM 708 N N . ALA A 1 83 ? 10.468 -1.476 -15.223 1.00 96.81 83 ALA A N 1
ATOM 709 C CA . ALA A 1 83 ? 11.643 -1.589 -16.085 1.00 96.81 83 ALA A CA 1
ATOM 710 C C . ALA A 1 83 ? 12.327 -0.230 -16.307 1.00 96.81 83 ALA A C 1
ATOM 712 O O . ALA A 1 83 ? 13.535 -0.122 -16.103 1.00 96.81 83 ALA A O 1
ATOM 713 N N . SER A 1 84 ? 11.556 0.819 -16.610 1.00 97.50 84 SER A N 1
ATOM 714 C CA . SER A 1 84 ? 12.065 2.191 -16.769 1.00 97.50 84 SER A CA 1
ATOM 715 C C . SER A 1 84 ? 12.742 2.725 -15.496 1.00 97.50 84 SER A C 1
ATOM 717 O O . SER A 1 84 ? 13.819 3.329 -15.555 1.00 97.50 84 SER A O 1
ATOM 719 N N . ILE A 1 85 ? 12.152 2.474 -14.320 1.00 96.25 85 ILE A N 1
ATOM 720 C CA . ILE A 1 85 ? 12.761 2.867 -13.039 1.00 96.25 85 ILE A CA 1
ATOM 721 C C . ILE A 1 85 ? 14.081 2.117 -12.835 1.00 96.25 85 ILE A C 1
ATOM 723 O O . ILE A 1 85 ? 15.084 2.730 -12.466 1.00 96.25 85 ILE A O 1
ATOM 727 N N . LYS A 1 86 ? 14.099 0.805 -13.102 1.00 95.75 86 LYS A N 1
ATOM 728 C CA . LYS A 1 86 ? 15.301 -0.027 -12.975 1.00 95.75 86 LYS A CA 1
ATOM 729 C C . LYS A 1 86 ? 16.429 0.469 -13.880 1.00 95.75 86 LYS A C 1
ATOM 731 O O . LYS A 1 86 ? 17.549 0.619 -13.409 1.00 95.75 86 LYS A O 1
ATOM 736 N N . GLU A 1 87 ? 16.136 0.770 -15.139 1.00 95.25 87 GLU A N 1
ATOM 737 C CA . GLU A 1 87 ? 17.109 1.341 -16.078 1.00 95.25 87 GLU A CA 1
ATOM 738 C C . GLU A 1 87 ? 17.690 2.659 -15.548 1.00 95.25 87 GLU A C 1
ATOM 740 O O . GLU A 1 87 ? 18.908 2.824 -15.465 1.00 95.25 87 GLU A O 1
ATOM 745 N N . THR A 1 88 ? 16.827 3.561 -15.071 1.00 93.06 88 THR A N 1
ATOM 746 C CA . THR A 1 88 ? 17.251 4.838 -14.474 1.00 93.06 88 THR A CA 1
ATOM 747 C C . THR A 1 88 ? 18.154 4.631 -13.251 1.00 93.06 88 THR A C 1
ATOM 749 O O . THR A 1 88 ? 19.113 5.380 -13.040 1.00 93.06 88 THR A O 1
ATOM 752 N N . MET A 1 89 ? 17.865 3.617 -12.428 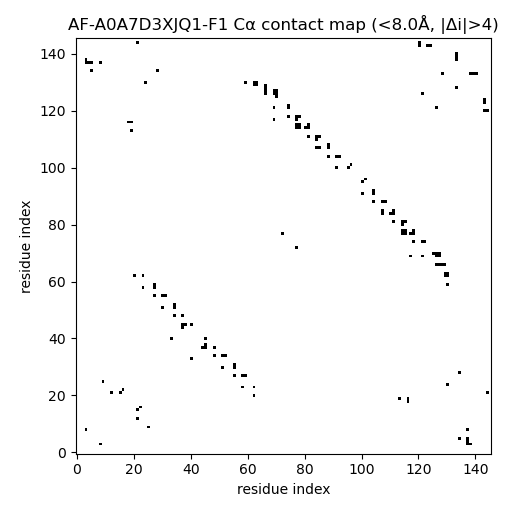1.00 93.12 89 MET A N 1
ATOM 753 C CA . MET A 1 89 ? 18.698 3.255 -11.280 1.00 93.12 89 MET A CA 1
ATOM 754 C C . MET A 1 89 ? 20.082 2.756 -11.701 1.00 93.12 89 MET A C 1
ATOM 756 O O . MET A 1 89 ? 21.064 3.165 -11.083 1.00 93.12 89 MET A O 1
ATOM 760 N N . GLU A 1 90 ? 20.176 1.911 -12.732 1.00 90.88 90 GLU A N 1
ATOM 761 C CA . GLU A 1 90 ? 21.461 1.404 -13.237 1.00 90.88 90 GLU A CA 1
ATOM 762 C C . GLU A 1 90 ? 22.320 2.535 -13.819 1.00 90.88 90 GLU A C 1
ATOM 764 O O . GLU A 1 90 ? 23.502 2.638 -13.488 1.00 90.88 90 GLU A O 1
ATOM 769 N N . ILE A 1 91 ? 21.717 3.459 -14.578 1.00 88.25 91 ILE A N 1
ATOM 770 C CA . ILE A 1 91 ? 22.408 4.654 -15.094 1.00 88.25 91 ILE A CA 1
ATOM 771 C C . ILE A 1 91 ? 22.982 5.486 -13.941 1.00 88.25 91 ILE A C 1
ATOM 773 O O . ILE A 1 91 ? 24.151 5.868 -13.958 1.00 88.25 91 ILE A O 1
ATOM 777 N N . LYS A 1 92 ? 22.182 5.741 -12.897 1.00 85.06 92 LYS A N 1
ATOM 778 C CA . LYS A 1 92 ? 22.637 6.495 -11.716 1.00 85.06 92 LYS A CA 1
ATOM 779 C C . LYS A 1 92 ? 23.711 5.767 -10.920 1.00 85.06 92 LYS A C 1
ATOM 781 O O . LYS A 1 92 ? 24.530 6.424 -10.286 1.00 85.06 92 LYS A O 1
ATOM 786 N N . LYS A 1 93 ? 23.705 4.434 -10.937 1.00 81.38 93 LYS A N 1
ATOM 787 C CA . LYS A 1 93 ? 24.694 3.621 -10.231 1.00 81.38 93 LYS A CA 1
ATOM 788 C C . LYS A 1 93 ? 26.070 3.661 -10.900 1.00 81.38 93 LYS A C 1
ATOM 790 O O . LYS A 1 93 ? 27.070 3.520 -10.203 1.00 81.38 93 LYS A O 1
ATOM 795 N N . ALA A 1 94 ? 26.112 3.853 -12.219 1.00 79.81 94 ALA A N 1
ATOM 796 C CA . ALA A 1 94 ? 27.343 3.920 -13.004 1.00 79.81 94 ALA A CA 1
ATOM 797 C C . ALA A 1 94 ? 28.099 5.263 -12.886 1.00 79.81 94 ALA A C 1
ATOM 799 O O . ALA A 1 94 ? 29.259 5.335 -13.282 1.00 79.81 94 ALA A O 1
ATOM 800 N N . GLY A 1 95 ? 27.464 6.319 -12.362 1.00 73.38 95 GLY A N 1
ATOM 801 C CA . GLY A 1 95 ? 28.073 7.643 -12.180 1.00 73.38 95 GLY A CA 1
ATOM 802 C C . GLY A 1 95 ? 28.674 7.883 -10.788 1.00 73.38 95 GLY A C 1
ATOM 803 O O . GLY A 1 95 ? 28.573 7.055 -9.882 1.00 73.38 95 GLY A O 1
ATOM 804 N N . GLU A 1 96 ? 29.272 9.061 -10.587 1.00 72.38 96 GLU A N 1
ATOM 805 C CA . GLU A 1 96 ? 29.785 9.478 -9.277 1.00 72.38 96 GLU A CA 1
ATOM 806 C C . GLU A 1 96 ? 28.652 9.717 -8.261 1.00 72.38 96 GLU A C 1
ATOM 808 O O . GLU A 1 96 ? 27.744 10.530 -8.453 1.00 72.38 96 GLU A O 1
ATOM 813 N N . PHE A 1 97 ? 28.723 9.021 -7.124 1.00 80.62 97 PHE A N 1
ATOM 814 C CA . PHE A 1 97 ? 27.707 9.064 -6.072 1.00 80.62 97 PHE A CA 1
ATOM 815 C C . PHE A 1 97 ? 27.911 10.239 -5.106 1.00 80.62 97 PHE A C 1
ATOM 817 O O . PHE A 1 97 ? 28.367 10.073 -3.973 1.00 80.62 97 PHE A O 1
ATOM 824 N N . ASN A 1 98 ? 27.496 11.436 -5.513 1.00 86.38 98 ASN A N 1
ATOM 825 C CA . ASN A 1 98 ? 27.305 12.529 -4.555 1.00 86.38 98 ASN A CA 1
ATOM 826 C C . ASN A 1 98 ? 26.034 12.317 -3.696 1.00 86.38 98 ASN A C 1
ATOM 828 O O . ASN A 1 98 ? 25.197 11.449 -3.969 1.00 86.38 98 ASN A O 1
ATOM 832 N N . MET A 1 99 ? 25.878 13.107 -2.628 1.00 87.75 99 MET A N 1
ATOM 833 C CA . MET A 1 99 ? 24.771 12.958 -1.668 1.00 87.75 99 MET A CA 1
ATOM 834 C C . MET A 1 99 ? 23.386 13.077 -2.326 1.00 87.75 99 MET A C 1
ATOM 836 O O . MET A 1 99 ? 22.488 12.294 -2.017 1.00 87.75 99 MET A O 1
ATOM 840 N N . ILE A 1 100 ? 23.224 14.001 -3.277 1.00 86.69 100 ILE A N 1
ATOM 841 C CA . ILE A 1 100 ? 21.971 14.188 -4.024 1.00 86.69 100 ILE A CA 1
ATOM 842 C C . ILE A 1 100 ? 21.662 12.940 -4.861 1.00 86.69 100 ILE A C 1
ATOM 844 O O . ILE A 1 100 ? 20.530 12.453 -4.873 1.00 86.69 100 ILE A O 1
ATOM 848 N N . SER A 1 101 ? 22.681 12.371 -5.504 1.00 86.31 101 SER A N 1
ATOM 849 C CA . SER A 1 101 ? 22.559 11.146 -6.298 1.00 86.31 101 SER A CA 1
ATOM 850 C C . SER A 1 101 ? 22.194 9.944 -5.430 1.00 86.31 101 SER A C 1
ATOM 852 O O . SER A 1 101 ? 21.330 9.159 -5.820 1.00 86.31 101 SER A O 1
ATOM 854 N N . ARG A 1 102 ? 22.748 9.845 -4.211 1.00 87.44 102 ARG A N 1
ATOM 855 C CA . ARG A 1 102 ? 22.339 8.836 -3.216 1.00 87.44 102 ARG A CA 1
ATOM 856 C C . ARG A 1 102 ? 20.865 8.965 -2.851 1.00 87.44 102 ARG A C 1
ATOM 858 O O . ARG A 1 102 ? 20.140 7.978 -2.919 1.00 87.44 102 ARG A O 1
ATOM 865 N N . ILE A 1 103 ? 20.416 10.166 -2.490 1.00 88.31 103 ILE A N 1
ATOM 866 C CA . ILE A 1 103 ? 19.019 10.422 -2.110 1.00 88.31 103 ILE A CA 1
ATOM 867 C C . ILE A 1 103 ? 18.078 10.060 -3.266 1.00 88.31 103 ILE A C 1
ATOM 869 O O . ILE A 1 103 ? 17.133 9.293 -3.087 1.00 88.31 103 ILE A O 1
ATOM 873 N N . SER A 1 104 ? 18.380 10.545 -4.472 1.00 89.56 104 SER A N 1
ATOM 874 C CA . SER A 1 104 ? 17.617 10.234 -5.684 1.00 89.56 104 SER A CA 1
ATOM 875 C C . SER A 1 104 ? 17.555 8.728 -5.959 1.00 89.56 104 SER A C 1
ATOM 877 O O . SER A 1 104 ? 16.484 8.212 -6.277 1.00 89.56 104 SER A O 1
ATOM 879 N N . TYR A 1 105 ? 18.667 8.009 -5.792 1.00 91.00 105 TYR A N 1
ATOM 880 C CA . TYR A 1 105 ? 18.707 6.556 -5.947 1.00 91.00 105 TYR A CA 1
ATOM 881 C C . TYR A 1 105 ? 17.803 5.840 -4.936 1.00 91.00 105 TYR A C 1
ATOM 883 O O . TYR A 1 105 ? 17.083 4.919 -5.312 1.00 91.00 105 TYR A O 1
ATOM 891 N N . TYR A 1 106 ? 17.785 6.265 -3.669 1.00 90.31 106 TYR A N 1
ATOM 892 C CA . TYR A 1 106 ? 16.901 5.667 -2.664 1.00 90.31 106 TYR A CA 1
ATOM 893 C C . TYR A 1 106 ? 15.420 5.912 -2.956 1.00 90.31 106 TYR A C 1
ATOM 895 O O . TYR A 1 106 ? 14.617 4.995 -2.777 1.00 90.31 106 TYR A O 1
ATOM 903 N N . PHE A 1 107 ? 15.058 7.093 -3.467 1.00 91.44 107 PHE A N 1
ATOM 904 C CA . PHE A 1 107 ? 13.693 7.348 -3.934 1.00 91.44 107 PHE A CA 1
ATOM 905 C C . PHE A 1 107 ? 13.306 6.420 -5.088 1.00 91.44 107 PHE A C 1
ATOM 907 O O . PHE A 1 107 ? 12.257 5.784 -5.022 1.00 91.44 107 PHE A O 1
ATOM 914 N N . LEU A 1 108 ? 14.173 6.268 -6.093 1.00 93.50 108 LEU A N 1
ATOM 915 C CA . LEU A 1 108 ? 13.934 5.348 -7.211 1.00 93.50 108 LEU A CA 1
ATOM 916 C C . LEU A 1 108 ? 13.855 3.890 -6.751 1.00 93.50 108 LEU A C 1
ATOM 918 O O . LEU A 1 108 ? 12.991 3.151 -7.206 1.00 93.50 108 LEU A O 1
ATOM 922 N N . LYS A 1 109 ? 14.709 3.479 -5.808 1.00 92.50 109 LYS A N 1
ATOM 923 C CA . LYS A 1 109 ? 14.663 2.136 -5.218 1.00 92.50 109 LYS A CA 1
ATOM 924 C C . LYS A 1 109 ? 13.334 1.886 -4.507 1.00 92.50 109 LYS A C 1
ATOM 926 O O . LYS A 1 109 ? 12.769 0.806 -4.655 1.00 92.50 109 LYS A O 1
ATOM 931 N N . SER A 1 110 ? 12.839 2.865 -3.751 1.00 90.19 110 SER A N 1
ATOM 932 C CA . SER A 1 110 ? 11.529 2.786 -3.096 1.00 90.19 110 SER A CA 1
ATOM 933 C C . SER A 1 110 ? 10.401 2.660 -4.126 1.00 90.19 110 SER A C 1
ATOM 935 O O . SER A 1 110 ? 9.577 1.752 -4.030 1.00 90.19 110 SER A O 1
ATOM 937 N N . ASP A 1 111 ? 10.424 3.495 -5.169 1.00 92.19 111 ASP A N 1
ATOM 938 C CA . ASP A 1 111 ? 9.424 3.479 -6.242 1.00 92.19 111 ASP A CA 1
ATOM 939 C C . ASP A 1 111 ? 9.448 2.162 -7.041 1.00 92.19 111 ASP A C 1
ATOM 941 O O . ASP A 1 111 ? 8.409 1.578 -7.353 1.00 92.19 111 ASP A O 1
ATOM 945 N N . PHE A 1 112 ? 10.639 1.618 -7.298 1.00 93.81 112 PHE A N 1
ATOM 946 C CA . PHE A 1 112 ? 10.816 0.309 -7.921 1.00 93.81 112 PHE A CA 1
ATOM 947 C C . PHE A 1 112 ? 10.199 -0.813 -7.080 1.00 93.81 112 PHE A C 1
ATOM 949 O O . PHE A 1 112 ? 9.469 -1.654 -7.611 1.00 93.81 112 PHE A O 1
ATOM 956 N N . LEU A 1 113 ? 10.469 -0.833 -5.770 1.00 90.88 113 LEU A N 1
ATOM 957 C CA . LEU A 1 113 ? 9.903 -1.828 -4.855 1.00 90.88 113 LEU A CA 1
ATOM 958 C C . LEU A 1 113 ? 8.380 -1.711 -4.769 1.00 90.88 113 LEU A C 1
ATOM 960 O O . LEU A 1 113 ? 7.698 -2.735 -4.802 1.00 90.88 113 LEU A O 1
ATOM 964 N N . TYR A 1 114 ? 7.852 -0.487 -4.726 1.00 90.62 114 TYR A N 1
ATOM 965 C CA . TYR A 1 114 ? 6.417 -0.227 -4.790 1.00 90.62 114 TYR A CA 1
ATOM 966 C C . TYR A 1 114 ? 5.796 -0.838 -6.056 1.00 90.62 114 TYR A C 1
ATOM 968 O O . TYR A 1 114 ? 4.879 -1.654 -5.953 1.00 90.62 114 TYR A O 1
ATOM 976 N N . HIS A 1 115 ? 6.351 -0.565 -7.242 1.00 93.38 115 HIS A N 1
ATOM 977 C CA . HIS A 1 115 ? 5.844 -1.134 -8.497 1.00 93.38 115 HIS A CA 1
ATOM 978 C C . HIS A 1 115 ? 5.975 -2.660 -8.554 1.00 93.38 115 HIS A C 1
ATOM 980 O O . HIS A 1 115 ? 5.042 -3.329 -8.995 1.00 93.38 115 HIS A O 1
ATOM 986 N N . LYS A 1 116 ? 7.068 -3.251 -8.046 1.00 92.25 116 LYS A N 1
ATOM 987 C CA . LYS A 1 116 ? 7.184 -4.720 -7.954 1.00 92.25 116 LYS A CA 1
ATOM 988 C C . LYS A 1 116 ? 6.080 -5.339 -7.102 1.00 92.25 116 LYS A C 1
ATOM 990 O O . LYS A 1 116 ? 5.599 -6.425 -7.426 1.00 92.25 116 LYS A O 1
ATOM 995 N N . GLN A 1 117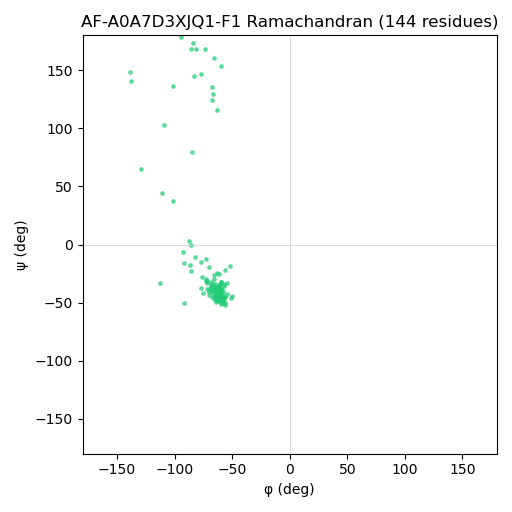 ? 5.678 -4.676 -6.021 1.00 89.62 117 GLN A N 1
ATOM 996 C CA . GLN A 1 117 ? 4.572 -5.152 -5.196 1.00 89.62 117 GLN A CA 1
ATOM 997 C C . GLN A 1 117 ? 3.232 -5.027 -5.915 1.00 89.62 117 GLN A C 1
ATOM 999 O O . GLN A 1 117 ? 2.439 -5.964 -5.853 1.00 89.62 117 GLN A O 1
ATOM 1004 N N . LEU A 1 118 ? 2.999 -3.930 -6.642 1.00 92.12 118 LEU A N 1
ATOM 1005 C CA . LEU A 1 118 ? 1.800 -3.794 -7.468 1.00 92.12 118 LEU A CA 1
ATOM 1006 C C . LEU A 1 118 ? 1.736 -4.875 -8.549 1.00 92.12 118 LEU A C 1
ATOM 1008 O O . LEU A 1 118 ? 0.689 -5.484 -8.700 1.00 92.12 118 LEU A O 1
ATOM 1012 N N . ILE A 1 119 ? 2.842 -5.185 -9.233 1.00 93.38 119 ILE A N 1
ATOM 1013 C CA . ILE A 1 119 ? 2.915 -6.287 -10.212 1.00 93.38 119 ILE A CA 1
ATOM 1014 C C . ILE A 1 119 ? 2.514 -7.614 -9.555 1.00 93.38 119 ILE A C 1
ATOM 1016 O O . ILE A 1 119 ? 1.645 -8.319 -10.064 1.00 93.38 119 ILE A O 1
ATOM 1020 N N . LYS A 1 120 ? 3.099 -7.933 -8.391 1.00 89.81 120 LYS A N 1
ATOM 1021 C CA . LYS A 1 120 ? 2.788 -9.162 -7.641 1.00 89.81 120 LYS A CA 1
ATOM 1022 C C . LYS A 1 120 ? 1.321 -9.235 -7.204 1.00 89.81 120 LYS A C 1
ATOM 1024 O O . LYS A 1 120 ? 0.761 -10.322 -7.126 1.00 89.81 120 LYS A O 1
ATOM 1029 N N . LEU A 1 121 ? 0.708 -8.103 -6.872 1.00 90.12 121 LEU A N 1
ATOM 1030 C CA . LEU A 1 121 ? -0.714 -8.048 -6.536 1.00 90.12 121 LEU A CA 1
ATOM 1031 C C . LEU A 1 121 ? -1.586 -8.168 -7.788 1.00 90.12 121 LEU A C 1
ATOM 1033 O O . LEU A 1 121 ? -2.559 -8.913 -7.776 1.00 90.12 121 LEU A O 1
ATOM 1037 N N . LYS A 1 122 ? -1.213 -7.501 -8.883 1.00 92.38 122 LYS A N 1
ATOM 1038 C CA . LYS A 1 122 ? -1.953 -7.493 -10.151 1.00 92.38 122 LYS A CA 1
ATOM 1039 C C . LYS A 1 122 ? -1.968 -8.865 -10.822 1.00 92.38 122 LYS A C 1
ATOM 1041 O O . LYS A 1 122 ? -2.918 -9.190 -11.520 1.00 92.38 122 LYS A O 1
ATOM 1046 N N . SER A 1 123 ? -0.968 -9.708 -10.551 1.00 90.69 123 SER A N 1
ATOM 1047 C CA . SER A 1 123 ? -0.980 -11.115 -10.967 1.00 90.69 123 SER A CA 1
ATOM 1048 C C . SER A 1 123 ? -1.953 -11.997 -10.173 1.00 90.69 123 SER A C 1
ATOM 1050 O O . SER A 1 123 ? -2.167 -13.141 -10.557 1.00 90.69 123 SER A O 1
ATOM 1052 N N . LYS A 1 124 ? -2.495 -11.511 -9.047 1.00 88.56 124 LYS A N 1
ATOM 1053 C CA . LYS A 1 124 ? -3.398 -12.260 -8.153 1.00 88.56 124 LYS A CA 1
ATOM 1054 C C . LYS A 1 124 ? -4.819 -11.710 -8.134 1.00 88.56 124 LYS A C 1
ATOM 1056 O O . LYS A 1 124 ? -5.764 -12.467 -7.960 1.00 88.56 124 LYS A O 1
ATOM 1061 N N . THR A 1 125 ? -4.965 -10.398 -8.295 1.00 91.25 125 THR A N 1
ATOM 1062 C CA . THR A 1 125 ? -6.256 -9.715 -8.349 1.00 91.25 125 THR A CA 1
ATOM 1063 C C . THR A 1 125 ? -6.263 -8.664 -9.449 1.00 91.25 125 THR A C 1
ATOM 1065 O O . THR A 1 125 ? -5.281 -7.948 -9.653 1.00 91.25 125 THR A O 1
ATOM 1068 N N . SER A 1 126 ? -7.389 -8.542 -10.148 1.00 90.88 126 SER A N 1
ATOM 1069 C CA . SER A 1 126 ? -7.607 -7.487 -11.140 1.00 90.88 126 SER A CA 1
ATOM 1070 C C . SER A 1 126 ? -7.806 -6.121 -10.484 1.00 90.88 126 SER A C 1
ATOM 1072 O O . SER A 1 126 ? -7.395 -5.102 -11.048 1.00 90.88 126 SER A O 1
ATOM 1074 N N . GLU A 1 127 ? -8.384 -6.094 -9.282 1.00 93.62 127 GLU A N 1
ATOM 1075 C CA . GLU A 1 127 ? -8.802 -4.874 -8.598 1.00 93.62 127 GLU A CA 1
ATOM 1076 C C . GLU A 1 127 ? -8.474 -4.898 -7.105 1.00 93.62 127 GLU A C 1
ATOM 1078 O O . GLU A 1 127 ? -8.487 -5.936 -6.440 1.00 93.62 127 GLU A O 1
ATOM 1083 N N . LEU A 1 128 ? -8.204 -3.711 -6.570 1.00 93.12 128 LEU A N 1
ATOM 1084 C CA . LEU A 1 128 ? -8.150 -3.443 -5.145 1.00 93.12 128 LEU A CA 1
ATOM 1085 C C . LEU A 1 128 ? -9.448 -2.761 -4.695 1.00 93.12 128 LEU A C 1
ATOM 1087 O O . LEU A 1 128 ? -9.931 -1.814 -5.328 1.00 93.12 128 LEU A O 1
ATOM 1091 N N . GLN A 1 129 ? -9.970 -3.215 -3.559 1.00 94.44 129 GLN A N 1
ATOM 1092 C CA . GLN A 1 129 ? -11.062 -2.572 -2.830 1.00 94.44 129 GLN A CA 1
ATOM 1093 C C . GLN A 1 129 ? -10.548 -1.453 -1.915 1.00 94.44 129 GLN A C 1
ATOM 1095 O O . GLN A 1 129 ? -9.342 -1.217 -1.832 1.00 94.44 129 GLN A O 1
ATOM 1100 N N . SER A 1 130 ? -11.460 -0.696 -1.299 1.00 93.75 130 SER A N 1
ATOM 1101 C CA . SER A 1 130 ? -11.106 0.412 -0.402 1.00 93.75 130 SER A CA 1
ATOM 1102 C C . SER A 1 130 ? -10.403 -0.083 0.866 1.00 93.75 130 SER A C 1
ATOM 1104 O O . SER A 1 130 ? -10.512 -1.248 1.245 1.00 93.75 130 SER A O 1
ATOM 1106 N N . ILE A 1 131 ? -9.696 0.820 1.551 1.00 90.75 131 ILE A N 1
ATOM 1107 C CA . ILE A 1 131 ? -9.016 0.470 2.805 1.00 90.75 131 ILE A CA 1
ATOM 1108 C C . ILE A 1 131 ? -10.001 -0.006 3.882 1.00 90.75 131 ILE A C 1
ATOM 1110 O O . ILE A 1 131 ? -9.708 -0.964 4.585 1.00 90.75 131 ILE A O 1
ATOM 1114 N N . ASP A 1 132 ? -11.181 0.619 3.970 1.00 90.44 132 ASP A N 1
ATOM 1115 C CA . ASP A 1 132 ? -12.214 0.246 4.940 1.00 90.44 132 ASP A CA 1
ATOM 1116 C C . ASP A 1 132 ? -12.825 -1.127 4.626 1.00 90.44 132 ASP A C 1
ATOM 1118 O O . ASP A 1 132 ? -13.048 -1.905 5.548 1.00 90.44 132 ASP A O 1
ATOM 1122 N N . TYR A 1 133 ? -13.003 -1.469 3.342 1.00 92.69 133 TYR A N 1
ATOM 1123 C CA . TYR A 1 133 ? -13.507 -2.786 2.938 1.00 92.69 133 TYR A CA 1
ATOM 1124 C C . TYR A 1 133 ? -12.637 -3.918 3.493 1.00 92.69 133 TYR A C 1
ATOM 1126 O O . TYR A 1 133 ? -13.150 -4.880 4.051 1.00 92.69 133 TYR A O 1
ATOM 1134 N N . TYR A 1 134 ? -11.312 -3.791 3.396 1.00 88.62 134 TYR A N 1
ATOM 1135 C CA . TYR A 1 134 ? -10.396 -4.813 3.906 1.00 88.62 134 TYR A CA 1
ATOM 1136 C C . TYR A 1 134 ? -10.350 -4.899 5.438 1.00 88.62 134 TYR A C 1
ATOM 1138 O O . TYR A 1 134 ? -9.912 -5.919 5.963 1.00 88.62 134 TYR A O 1
ATOM 1146 N N . LEU A 1 135 ? -10.790 -3.863 6.161 1.00 86.12 135 LEU A N 1
ATOM 1147 C CA . LEU A 1 135 ? -10.956 -3.940 7.617 1.00 86.12 135 LEU A CA 1
ATOM 1148 C C . LEU A 1 135 ? -12.220 -4.705 8.003 1.00 86.12 135 LEU A C 1
ATOM 1150 O O . LEU A 1 135 ? -12.219 -5.442 8.985 1.00 86.12 135 LEU A O 1
ATOM 1154 N N . GLU A 1 136 ? -13.291 -4.522 7.234 1.00 88.00 136 GLU A N 1
ATOM 1155 C CA . GLU A 1 136 ? -14.570 -5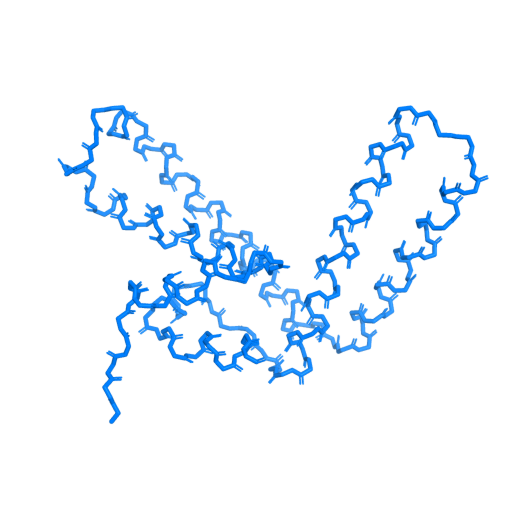.207 7.436 1.00 88.00 136 GLU A CA 1
ATOM 1156 C C . GLU A 1 136 ? -14.526 -6.665 6.946 1.00 88.00 136 GLU A C 1
ATOM 1158 O O . GLU A 1 136 ? -15.214 -7.524 7.500 1.00 88.00 136 GLU A O 1
ATOM 1163 N N . HIS A 1 137 ? -13.672 -6.940 5.955 1.00 88.44 137 HIS A N 1
ATOM 1164 C CA . HIS A 1 137 ? -13.499 -8.231 5.284 1.00 88.44 137 HIS A CA 1
ATOM 1165 C C . HIS A 1 137 ? -12.019 -8.656 5.234 1.00 88.44 137 HIS A C 1
ATOM 1167 O O . HIS A 1 137 ? -11.424 -8.741 4.150 1.00 88.44 137 HIS A O 1
ATOM 1173 N N . PRO A 1 138 ? -11.377 -8.911 6.387 1.00 82.00 138 PRO A N 1
ATOM 1174 C CA . PRO A 1 138 ? -9.954 -9.245 6.438 1.00 82.00 138 PRO A CA 1
ATOM 1175 C C . PRO A 1 138 ? -9.592 -10.534 5.681 1.00 82.00 138 PRO A C 1
ATOM 1177 O O . PRO A 1 138 ? -8.466 -10.681 5.204 1.00 82.00 138 PRO A O 1
ATOM 1180 N N . GLU A 1 139 ? -10.536 -11.458 5.511 1.00 83.31 139 GLU A N 1
ATOM 1181 C CA . GLU A 1 139 ? -10.375 -12.658 4.688 1.00 83.31 139 GLU A CA 1
ATOM 1182 C C . GLU A 1 139 ? -10.083 -12.346 3.212 1.00 83.31 139 GLU A C 1
ATOM 1184 O O . GLU A 1 139 ? -9.312 -13.060 2.572 1.00 83.31 139 GLU A O 1
ATOM 1189 N N . GLU A 1 140 ? -10.641 -11.264 2.666 1.00 84.50 140 GLU A N 1
ATOM 1190 C CA . GLU A 1 140 ? -10.387 -10.851 1.281 1.00 84.50 140 GLU A CA 1
ATOM 1191 C C . GLU A 1 140 ? -8.978 -10.277 1.118 1.00 84.50 140 GLU A C 1
ATOM 1193 O O . GLU A 1 140 ? -8.339 -10.445 0.079 1.00 84.50 140 GLU A O 1
ATOM 1198 N N . LEU A 1 141 ? -8.457 -9.647 2.173 1.00 81.56 141 LEU A N 1
ATOM 1199 C CA . LEU A 1 141 ? -7.081 -9.174 2.204 1.00 81.56 141 LEU A CA 1
ATOM 1200 C C . LEU A 1 141 ? -6.087 -10.348 2.182 1.00 81.56 141 LEU A C 1
ATOM 1202 O O . LEU A 1 141 ? -5.072 -10.280 1.487 1.00 81.56 141 LEU A O 1
ATOM 1206 N N . LEU A 1 142 ? -6.384 -11.440 2.894 1.00 79.12 142 LEU A N 1
ATOM 1207 C CA . LEU A 1 142 ? -5.538 -12.640 2.903 1.00 79.12 142 LEU A CA 1
ATOM 1208 C C . LEU A 1 142 ? -5.397 -13.246 1.502 1.00 79.12 142 LEU A C 1
ATOM 1210 O O . LEU A 1 142 ? -4.273 -13.491 1.067 1.00 79.12 142 LEU A O 1
ATOM 1214 N N . LYS A 1 143 ? -6.501 -13.367 0.753 1.00 81.62 143 LYS A N 1
ATOM 1215 C CA . LYS A 1 143 ? -6.510 -13.944 -0.607 1.00 81.62 143 LYS A CA 1
ATOM 1216 C C . LYS A 1 143 ? -5.575 -13.238 -1.587 1.00 81.62 143 LYS A C 1
ATOM 1218 O O . LYS A 1 143 ? -5.006 -13.875 -2.466 1.00 81.62 143 LYS A O 1
ATOM 1223 N N . ILE A 1 144 ? -5.431 -11.918 -1.472 1.00 79.19 144 ILE A N 1
ATOM 1224 C CA . ILE A 1 144 ? -4.575 -11.145 -2.385 1.00 79.19 144 ILE A CA 1
ATOM 1225 C C . ILE A 1 144 ? -3.115 -11.108 -1.917 1.00 79.19 144 ILE A C 1
ATOM 1227 O O . ILE A 1 144 ? -2.206 -10.804 -2.697 1.00 79.19 144 ILE A O 1
ATOM 1231 N N . ILE A 1 145 ? -2.859 -11.426 -0.647 1.00 74.88 145 ILE A N 1
ATOM 1232 C CA . ILE A 1 145 ? -1.516 -11.429 -0.076 1.00 74.88 145 ILE A CA 1
ATOM 1233 C C . ILE A 1 145 ? -0.876 -12.816 -0.206 1.00 74.88 145 ILE A C 1
ATOM 1235 O O . ILE A 1 145 ? 0.244 -12.874 -0.721 1.00 74.88 145 ILE A O 1
ATOM 1239 N N . GLU A 1 146 ? -1.527 -13.907 0.187 1.00 67.19 146 GLU A N 1
ATOM 1240 C CA . GLU A 1 146 ? -0.992 -15.286 0.086 1.00 67.19 146 GLU A CA 1
ATOM 1241 C C . GLU A 1 146 ? -0.540 -15.638 -1.330 1.00 67.19 146 GLU A C 1
ATOM 1243 O O . GLU A 1 146 ? 0.690 -15.763 -1.563 1.00 67.19 146 GLU A O 1
#

Radius of gyration: 18.12 Å; Cα contacts (8 Å, |Δi|>4): 88; chains: 1; bounding box: 46×37×47 Å

Secondary structure (DSSP, 8-state):
-PPPPHHHHHHHHTT-TT-HHHHHHHHHHHHHHHHHTGGGS-HHHHHTHHHHHHHHHHHHHHHHHHHHHHHHS-HHHHHHHHHHHHHHHHHHHHS---HHHHHHHHHHHHHHHHHHHHHHHHTT-S-PPPHHHHHH-HHHHHHHH-